Protein AF-A0A151BLQ9-F1 (afdb_monomer_lite)

Secondary structure (DSSP, 8-state):
----SSB-HHHHHHHH-S-HHHHHHHHHHHHHTTSSEEEEETTEEEEEPPPPP-

pLDDT: mean 89.29, std 14.74, range [41.41, 98.0]

Structure (mmCIF, N/CA/C/O backbone):
data_AF-A0A151BLQ9-F1
#
_entry.id   AF-A0A151BLQ9-F1
#
loop_
_atom_site.group_PDB
_atom_site.id
_atom_site.type_symbol
_atom_site.label_atom_id
_atom_site.label_alt_id
_atom_site.label_comp_id
_atom_site.label_asym_id
_atom_site.label_entity_id
_atom_site.label_seq_id
_atom_site.pdbx_PDB_ins_code
_atom_site.Cartn_x
_atom_site.Cartn_y
_atom_site.Cartn_z
_atom_site.occupancy
_atom_site.B_iso_or_equiv
_atom_site.auth_seq_id
_atom_site.auth_comp_id
_atom_site.auth_asym_id
_atom_site.auth_atom_id
_atom_site.pdbx_PDB_model_num
ATOM 1 N N . MET A 1 1 ? -14.887 8.831 -10.482 1.00 41.41 1 MET A N 1
ATOM 2 C CA . MET A 1 1 ? -13.778 7.871 -10.300 1.00 41.41 1 MET A CA 1
ATOM 3 C C . MET A 1 1 ? -13.268 8.030 -8.876 1.00 41.41 1 MET A C 1
ATOM 5 O O . MET A 1 1 ? -12.352 8.798 -8.652 1.00 41.41 1 MET A O 1
ATOM 9 N N . GLU A 1 2 ? -13.889 7.370 -7.903 1.00 51.09 2 GLU A N 1
ATOM 10 C CA . GLU A 1 2 ? -13.424 7.393 -6.505 1.00 51.09 2 GLU A CA 1
ATOM 11 C C . GLU A 1 2 ? -13.220 5.950 -6.058 1.00 51.09 2 GLU A C 1
ATOM 13 O O . GLU A 1 2 ? -13.966 5.390 -5.260 1.00 51.09 2 GLU A O 1
ATOM 18 N N . ARG A 1 3 ? -12.258 5.274 -6.688 1.00 52.12 3 ARG A N 1
ATOM 19 C CA . ARG A 1 3 ? -11.931 3.895 -6.335 1.00 52.12 3 ARG A CA 1
ATOM 20 C C . ARG A 1 3 ? -10.829 3.927 -5.281 1.00 52.12 3 ARG A C 1
ATOM 22 O O . ARG A 1 3 ? -9.657 3.860 -5.618 1.00 52.12 3 ARG A O 1
ATOM 29 N N . LEU A 1 4 ? -11.282 4.004 -4.025 1.00 57.19 4 LEU A N 1
ATOM 30 C CA . LEU A 1 4 ? -10.547 3.829 -2.762 1.00 57.19 4 LEU A CA 1
ATOM 31 C C . LEU A 1 4 ? -9.869 5.098 -2.222 1.00 57.19 4 LEU A C 1
ATOM 33 O O . LEU A 1 4 ? -8.745 5.429 -2.577 1.00 57.19 4 LEU A O 1
ATOM 37 N N . GLY A 1 5 ? -10.538 5.765 -1.275 1.00 78.00 5 GLY A N 1
ATOM 38 C CA . GLY A 1 5 ? -9.878 6.736 -0.393 1.00 78.00 5 GLY A CA 1
ATOM 39 C C . GLY A 1 5 ? -8.834 6.080 0.522 1.00 78.00 5 GLY A C 1
ATOM 40 O O . GLY A 1 5 ? -7.880 6.732 0.923 1.00 78.00 5 GLY A O 1
ATOM 41 N N . GLU A 1 6 ? -8.979 4.780 0.807 1.00 90.88 6 GLU A N 1
ATOM 42 C CA . GLU A 1 6 ? -8.033 3.953 1.561 1.00 90.88 6 GLU A CA 1
ATOM 43 C C . GLU A 1 6 ? -8.039 2.501 1.058 1.00 90.88 6 GLU A C 1
ATOM 45 O O . GLU A 1 6 ? -9.098 1.975 0.715 1.00 90.88 6 GLU A O 1
ATOM 50 N N . ALA A 1 7 ? -6.882 1.832 1.037 1.00 95.25 7 ALA A N 1
ATOM 51 C CA . ALA A 1 7 ? -6.765 0.439 0.597 1.00 95.25 7 ALA A CA 1
ATOM 52 C C . ALA A 1 7 ? -5.704 -0.346 1.382 1.00 95.25 7 ALA A C 1
ATOM 54 O O . ALA A 1 7 ? -4.658 0.178 1.768 1.00 95.25 7 ALA A O 1
ATOM 55 N N . THR A 1 8 ? -5.941 -1.637 1.599 1.00 96.94 8 THR A N 1
ATOM 56 C CA . THR A 1 8 ? -4.921 -2.576 2.080 1.00 96.94 8 THR A CA 1
ATOM 57 C C . THR A 1 8 ? -4.050 -3.077 0.927 1.00 96.94 8 THR A C 1
ATOM 59 O O . THR A 1 8 ? -4.458 -3.089 -0.231 1.00 96.94 8 THR A O 1
ATOM 62 N N . THR A 1 9 ? -2.873 -3.625 1.239 1.00 97.19 9 THR A N 1
ATOM 63 C CA . THR A 1 9 ? -2.005 -4.272 0.235 1.00 97.19 9 THR A CA 1
ATOM 64 C C . THR A 1 9 ? -2.710 -5.381 -0.554 1.00 97.19 9 THR A C 1
ATOM 66 O O . THR A 1 9 ? -2.384 -5.617 -1.710 1.00 97.19 9 THR A O 1
ATOM 69 N N . VAL A 1 10 ? -3.666 -6.085 0.063 1.00 96.81 10 VAL A N 1
ATOM 70 C CA . VAL A 1 10 ? -4.422 -7.153 -0.613 1.00 96.81 10 VAL A CA 1
ATOM 71 C C . VAL A 1 10 ? -5.365 -6.571 -1.661 1.00 96.81 10 VAL A C 1
ATOM 73 O O . VAL A 1 10 ? -5.504 -7.147 -2.733 1.00 96.81 10 VAL A O 1
ATOM 76 N N . GLU A 1 11 ? -6.007 -5.444 -1.360 1.00 95.81 11 GLU A N 1
ATOM 77 C CA . GLU A 1 11 ? -6.908 -4.761 -2.292 1.00 95.81 11 GLU A CA 1
ATOM 78 C C . GLU A 1 11 ? -6.128 -4.155 -3.458 1.00 95.81 11 GLU A C 1
ATOM 80 O O . GLU A 1 11 ? -6.507 -4.365 -4.605 1.00 95.81 11 GLU A O 1
ATOM 85 N N . VAL A 1 12 ? -4.985 -3.520 -3.182 1.00 95.50 12 VAL A N 1
ATOM 86 C CA . VAL A 1 12 ? -4.104 -2.985 -4.232 1.00 95.50 12 VAL A CA 1
ATOM 87 C C . VAL A 1 12 ? -3.599 -4.106 -5.143 1.00 95.50 12 VAL A C 1
ATOM 89 O O . VAL A 1 12 ? -3.719 -3.999 -6.355 1.00 95.50 12 VAL A O 1
ATOM 92 N N . ALA A 1 13 ? -3.135 -5.226 -4.582 1.00 96.94 13 ALA A N 1
ATOM 93 C CA . ALA A 1 13 ? -2.687 -6.382 -5.365 1.00 96.94 13 ALA A CA 1
ATOM 94 C C . ALA A 1 13 ? -3.783 -6.987 -6.251 1.00 96.94 13 ALA A C 1
ATOM 96 O O . ALA A 1 13 ? -3.501 -7.450 -7.355 1.00 96.94 13 ALA A O 1
ATOM 97 N N . ARG A 1 14 ? -5.038 -6.971 -5.787 1.00 96.31 14 ARG A N 1
ATOM 98 C CA . ARG A 1 14 ? -6.183 -7.414 -6.593 1.00 96.31 14 ARG A CA 1
ATOM 99 C C . ARG A 1 14 ? -6.445 -6.484 -7.773 1.00 96.31 14 ARG A C 1
ATOM 101 O O . ARG A 1 14 ? -6.734 -6.985 -8.851 1.00 96.31 14 ARG A O 1
ATOM 108 N N . GLU A 1 15 ? -6.326 -5.173 -7.578 1.00 94.50 15 GLU A N 1
ATOM 109 C CA . GLU A 1 15 ? -6.559 -4.187 -8.639 1.00 94.50 15 GLU A CA 1
ATOM 110 C C . GLU A 1 15 ? -5.403 -4.143 -9.651 1.00 94.50 15 GLU A C 1
ATOM 112 O O . GLU A 1 15 ? -5.628 -4.021 -10.851 1.00 94.50 15 GLU A O 1
ATOM 117 N N . THR A 1 16 ? -4.155 -4.273 -9.193 1.00 94.38 16 THR A N 1
ATOM 118 C CA . THR A 1 16 ? -2.975 -4.182 -10.068 1.00 94.38 16 THR A CA 1
ATOM 119 C C . THR A 1 16 ? -2.599 -5.499 -10.744 1.00 94.38 16 THR A C 1
ATOM 121 O O . THR A 1 16 ? -1.765 -5.500 -11.651 1.00 94.38 16 THR A O 1
ATOM 124 N N . GLY A 1 17 ? -3.150 -6.627 -10.285 1.00 95.94 17 GLY A N 1
ATOM 125 C CA . GLY A 1 17 ? -2.797 -7.968 -10.757 1.00 95.94 17 GLY A CA 1
ATOM 126 C C . GLY A 1 17 ? -1.399 -8.440 -10.334 1.00 95.94 17 GLY A C 1
ATOM 127 O O . GLY A 1 17 ? -0.932 -9.478 -10.803 1.00 95.94 17 GLY A O 1
ATOM 128 N N . ARG A 1 18 ? -0.707 -7.699 -9.457 1.00 96.12 18 ARG A N 1
ATOM 129 C CA . ARG A 1 18 ? 0.621 -8.066 -8.941 1.00 96.12 18 ARG A CA 1
ATOM 130 C C . ARG A 1 18 ? 0.516 -8.888 -7.660 1.00 96.12 18 ARG A C 1
ATOM 132 O O . ARG A 1 18 ? -0.518 -8.951 -7.000 1.00 96.12 18 ARG A O 1
ATOM 139 N N . SER A 1 19 ? 1.622 -9.520 -7.266 1.00 97.75 19 SER A N 1
ATOM 140 C CA . SER A 1 19 ? 1.664 -10.248 -5.998 1.00 97.75 19 SER A CA 1
ATOM 141 C C . SER A 1 19 ? 1.563 -9.292 -4.804 1.00 97.75 19 SER A C 1
ATOM 143 O O . SER A 1 19 ? 2.116 -8.190 -4.809 1.00 97.75 19 SER A O 1
ATOM 145 N N . ARG A 1 20 ? 0.915 -9.752 -3.725 1.00 97.06 20 ARG A N 1
ATOM 146 C CA . ARG A 1 20 ? 0.807 -9.000 -2.464 1.00 97.06 20 ARG A CA 1
ATOM 147 C C . ARG A 1 20 ? 2.173 -8.547 -1.939 1.00 97.06 20 ARG A C 1
ATOM 149 O O . ARG A 1 20 ? 2.277 -7.458 -1.388 1.00 97.06 20 ARG A O 1
ATOM 156 N N . SER A 1 21 ? 3.209 -9.373 -2.083 1.00 97.56 21 SER A N 1
ATOM 157 C CA . SER A 1 21 ? 4.559 -9.040 -1.616 1.00 97.56 21 SER A CA 1
ATOM 158 C C . SER A 1 21 ? 5.163 -7.873 -2.397 1.00 97.56 21 SER A C 1
ATOM 160 O O . SER A 1 21 ? 5.712 -6.963 -1.782 1.00 97.56 21 SER A O 1
ATOM 162 N N . VAL A 1 22 ? 5.005 -7.861 -3.727 1.00 97.56 22 VAL A N 1
ATOM 163 C CA . VAL A 1 22 ? 5.484 -6.772 -4.596 1.00 97.56 22 VAL A CA 1
ATOM 164 C C . VAL A 1 22 ? 4.756 -5.469 -4.272 1.00 97.56 22 VAL A C 1
ATOM 166 O O . VAL A 1 22 ? 5.398 -4.458 -3.998 1.00 97.56 22 VAL A O 1
ATOM 169 N N . GLU A 1 23 ? 3.426 -5.507 -4.177 1.00 97.56 23 GLU A N 1
ATOM 170 C CA . GLU A 1 23 ? 2.650 -4.319 -3.800 1.00 97.56 23 GLU A CA 1
ATOM 171 C C . GLU A 1 23 ? 2.970 -3.838 -2.385 1.00 97.56 23 GLU A C 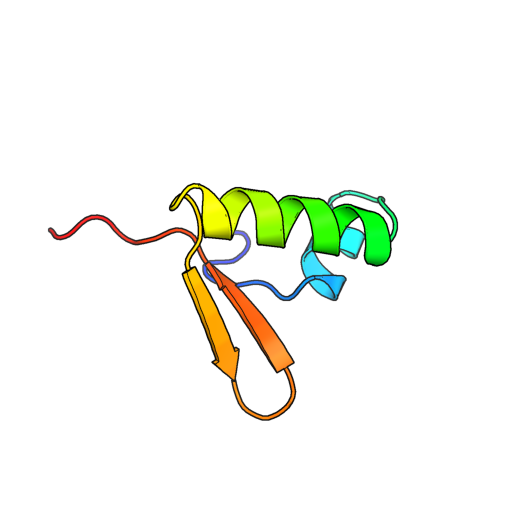1
ATOM 173 O O . GLU A 1 23 ? 3.021 -2.639 -2.128 1.00 97.56 23 GLU A O 1
ATOM 178 N N . SER A 1 24 ? 3.264 -4.748 -1.451 1.00 97.38 24 SER A N 1
ATOM 179 C CA . SER A 1 24 ? 3.696 -4.343 -0.115 1.00 97.38 24 SER A CA 1
ATOM 180 C C . SER A 1 24 ? 4.991 -3.539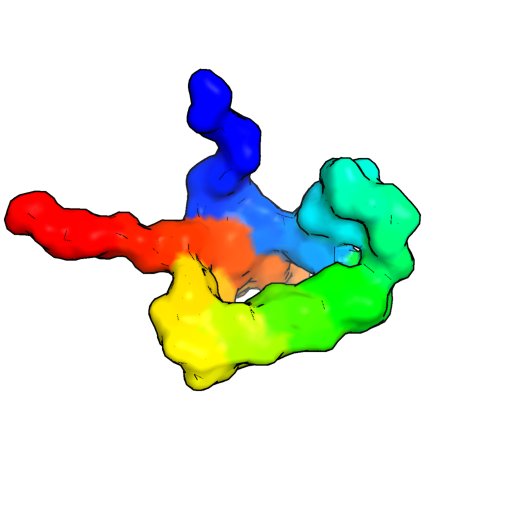 -0.164 1.00 97.38 24 SER A C 1
ATOM 182 O O . SER A 1 24 ? 5.146 -2.608 0.622 1.00 97.38 24 SER A O 1
ATOM 184 N N . ILE A 1 25 ? 5.935 -3.907 -1.031 1.00 98.00 25 ILE A N 1
ATOM 185 C CA . ILE A 1 25 ? 7.200 -3.184 -1.177 1.00 98.00 25 ILE A CA 1
ATOM 186 C C . ILE A 1 25 ? 6.923 -1.798 -1.759 1.00 98.00 25 ILE A C 1
ATOM 188 O O . ILE A 1 25 ? 7.362 -0.810 -1.174 1.00 98.00 25 ILE A O 1
ATOM 192 N N . HIS A 1 26 ? 6.139 -1.714 -2.835 1.00 97.38 26 HIS A N 1
ATOM 193 C CA . HIS A 1 26 ? 5.802 -0.441 -3.476 1.00 97.38 26 HIS A CA 1
ATOM 194 C C . HIS A 1 26 ? 5.049 0.511 -2.542 1.00 97.38 26 HIS A C 1
ATOM 196 O O . HIS A 1 26 ? 5.440 1.666 -2.405 1.00 97.38 26 HIS A O 1
ATOM 202 N N . LEU A 1 27 ? 4.030 0.030 -1.827 1.00 97.00 27 LEU A N 1
ATOM 203 C CA . LEU A 1 27 ? 3.260 0.858 -0.894 1.00 97.00 27 LEU A CA 1
ATOM 204 C C . LEU A 1 27 ? 4.116 1.3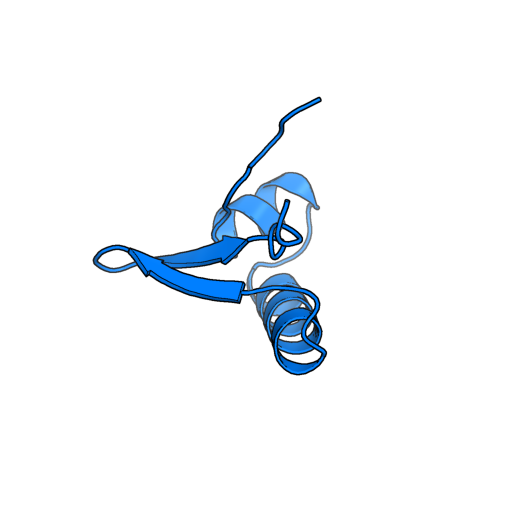78 0.266 1.00 97.00 27 LEU A C 1
ATOM 206 O O . LEU A 1 27 ? 3.991 2.539 0.646 1.00 97.00 27 LEU A O 1
ATOM 210 N N . ASN A 1 28 ? 5.021 0.554 0.809 1.00 97.56 28 ASN A N 1
ATOM 211 C CA . ASN A 1 28 ? 5.952 1.023 1.839 1.00 97.56 28 ASN A CA 1
ATOM 212 C C . ASN A 1 28 ? 7.004 1.996 1.269 1.00 97.56 28 ASN A C 1
ATOM 214 O O . ASN A 1 28 ? 7.440 2.888 1.987 1.00 97.56 28 ASN A O 1
ATOM 218 N N . GLN A 1 29 ? 7.433 1.847 0.010 1.00 98.00 29 GLN A N 1
ATOM 219 C CA . GLN A 1 29 ? 8.324 2.822 -0.635 1.00 98.00 29 GLN A CA 1
ATOM 220 C C . GLN A 1 29 ? 7.625 4.175 -0.799 1.00 98.00 29 GLN A C 1
ATOM 222 O O . GLN A 1 29 ? 8.182 5.192 -0.401 1.00 98.00 29 GLN A O 1
ATOM 227 N N . LEU A 1 30 ? 6.392 4.180 -1.311 1.00 95.81 30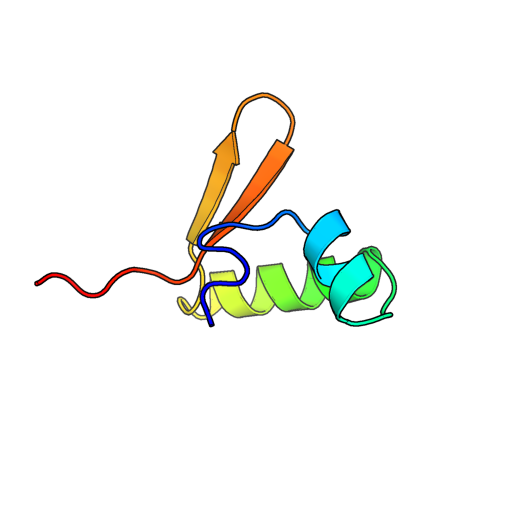 LEU A N 1
ATOM 228 C CA . LEU A 1 30 ? 5.596 5.396 -1.476 1.00 95.81 30 LEU A CA 1
ATOM 229 C C . LEU A 1 30 ? 5.307 6.088 -0.140 1.00 95.81 30 LEU A C 1
ATOM 231 O O . LEU A 1 30 ? 5.372 7.311 -0.062 1.00 95.81 30 LEU A O 1
ATOM 235 N N . GLU A 1 31 ? 5.040 5.320 0.916 1.00 96.12 31 GLU A N 1
ATOM 236 C CA . GLU A 1 31 ? 4.877 5.870 2.264 1.00 96.12 31 GLU A CA 1
ATOM 237 C C . GLU A 1 31 ? 6.171 6.496 2.796 1.00 96.12 31 GLU A C 1
ATOM 239 O O . GLU A 1 31 ? 6.151 7.639 3.241 1.00 96.12 31 GLU A O 1
ATOM 244 N N . ARG A 1 32 ? 7.321 5.823 2.657 1.00 96.62 32 ARG A N 1
ATOM 245 C CA . ARG A 1 32 ? 8.627 6.393 3.043 1.00 96.62 32 ARG A CA 1
ATOM 246 C C . ARG A 1 32 ? 8.985 7.665 2.279 1.00 96.62 32 ARG A C 1
ATOM 248 O O . ARG A 1 32 ? 9.698 8.508 2.811 1.00 96.62 32 ARG A O 1
ATOM 255 N N . MET A 1 33 ? 8.522 7.789 1.038 1.00 95.62 33 MET A N 1
ATOM 256 C CA . MET A 1 33 ? 8.693 8.992 0.220 1.00 95.62 33 MET A CA 1
ATOM 257 C C . MET A 1 33 ? 7.682 10.100 0.562 1.00 95.62 33 MET A C 1
ATOM 259 O O . MET A 1 33 ? 7.766 11.185 -0.004 1.00 95.62 33 MET A O 1
ATOM 263 N N . GLY A 1 34 ? 6.730 9.847 1.467 1.00 92.94 34 GLY A N 1
ATOM 264 C CA . GLY A 1 34 ? 5.714 10.813 1.885 1.00 92.94 34 GLY A CA 1
ATOM 265 C C . GLY A 1 34 ? 4.513 10.932 0.944 1.00 92.94 34 GLY A C 1
ATOM 266 O O . GLY A 1 34 ? 3.691 11.825 1.123 1.00 92.94 34 GLY A O 1
ATOM 267 N N . TYR A 1 35 ? 4.374 10.043 -0.046 1.00 92.50 35 TYR A N 1
ATOM 268 C CA . TYR A 1 35 ? 3.236 10.056 -0.975 1.00 92.50 35 TYR A CA 1
ATOM 269 C C . TYR A 1 35 ? 1.992 9.355 -0.432 1.00 92.50 35 TYR A C 1
ATOM 271 O O . TYR A 1 35 ? 0.904 9.551 -0.968 1.00 92.50 35 TYR A O 1
ATOM 279 N N . LEU A 1 36 ? 2.145 8.509 0.588 1.00 94.31 36 LEU A N 1
ATOM 280 C CA . LEU A 1 36 ? 1.057 7.770 1.222 1.00 94.31 36 LEU A CA 1
ATOM 281 C C . LEU A 1 36 ? 1.144 7.893 2.740 1.00 94.31 36 LEU A C 1
ATOM 283 O O . LEU A 1 36 ? 2.230 7.910 3.309 1.00 94.31 36 LEU A O 1
ATOM 287 N N . GLU A 1 37 ? -0.010 7.874 3.397 1.00 94.25 37 GLU A N 1
ATOM 288 C CA . GLU A 1 37 ? -0.121 7.649 4.834 1.00 94.25 37 GLU A CA 1
ATOM 289 C C . GLU A 1 37 ? -0.439 6.178 5.100 1.00 94.25 37 GLU A C 1
ATOM 291 O O . GLU A 1 37 ? -1.387 5.623 4.535 1.00 94.25 37 GLU A O 1
ATOM 296 N N . LYS A 1 38 ? 0.319 5.556 6.007 1.00 95.00 38 LYS A N 1
ATOM 297 C CA . LYS A 1 38 ? 0.078 4.195 6.491 1.00 95.00 38 LYS A CA 1
ATOM 298 C C . LYS A 1 38 ? -0.480 4.230 7.904 1.00 95.00 38 LYS A C 1
ATOM 300 O O . LYS A 1 38 ? 0.121 4.791 8.814 1.00 95.00 38 LYS A O 1
ATOM 305 N N . TYR A 1 39 ? -1.602 3.557 8.113 1.00 95.25 39 TYR A N 1
ATOM 306 C CA . TYR A 1 39 ? -2.250 3.486 9.419 1.00 95.25 39 TYR A CA 1
ATOM 307 C C . TYR A 1 39 ? -2.926 2.134 9.615 1.00 95.25 39 TYR A C 1
ATOM 309 O O . TYR A 1 39 ? -3.115 1.338 8.691 1.00 95.25 39 TYR A O 1
ATOM 317 N N . ARG A 1 40 ? -3.256 1.841 10.870 1.00 95.94 40 ARG A N 1
ATOM 318 C CA . ARG A 1 40 ? -3.858 0.572 11.264 1.00 95.94 40 ARG A CA 1
ATOM 319 C C . ARG A 1 40 ? -5.324 0.786 11.619 1.00 95.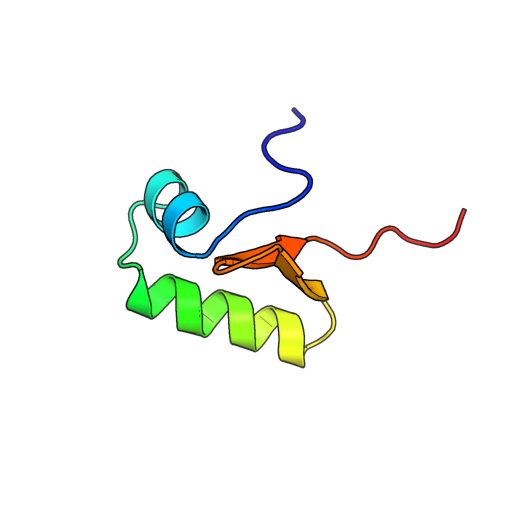94 40 ARG A C 1
ATOM 321 O O . ARG A 1 40 ? -5.641 1.615 12.463 1.00 95.94 40 ARG A O 1
ATOM 328 N N . LYS A 1 41 ? -6.205 -0.014 11.019 1.00 94.25 41 LYS A N 1
ATOM 329 C CA . LYS A 1 41 ? -7.640 -0.064 11.331 1.00 94.25 41 LYS A CA 1
ATOM 330 C C . LYS A 1 41 ? -7.962 -1.474 11.816 1.00 94.25 41 LYS A C 1
ATOM 332 O O . LYS A 1 41 ? -7.995 -2.439 11.046 1.00 94.25 41 LYS A O 1
ATOM 337 N N . GLY A 1 42 ? -8.083 -1.619 13.136 1.00 94.69 42 GLY A N 1
ATOM 338 C CA . GLY A 1 42 ? -8.190 -2.918 13.804 1.00 94.69 42 GLY A CA 1
ATOM 339 C C . GLY A 1 42 ? -6.960 -3.806 13.564 1.00 94.69 42 GLY A C 1
ATOM 340 O O . GLY A 1 42 ? -5.838 -3.489 13.963 1.00 94.69 42 GLY A O 1
ATOM 341 N N . ARG A 1 43 ? -7.158 -4.954 12.905 1.00 94.75 43 ARG A N 1
ATOM 342 C CA . ARG A 1 43 ? -6.082 -5.921 12.601 1.00 94.75 43 ARG A CA 1
ATOM 343 C C . ARG A 1 43 ? -5.451 -5.738 11.215 1.00 94.75 43 ARG A C 1
ATOM 345 O O . ARG A 1 43 ? -4.558 -6.503 10.868 1.00 94.75 43 ARG A O 1
ATOM 352 N N . LYS A 1 44 ? -5.895 -4.749 10.434 1.00 95.00 44 LYS A N 1
ATOM 353 C CA . LYS A 1 44 ? -5.442 -4.516 9.056 1.00 95.00 44 LYS A CA 1
ATOM 354 C C . LYS A 1 44 ? -4.663 -3.206 8.937 1.00 95.00 44 LYS A C 1
ATOM 356 O O . LYS A 1 44 ? -4.924 -2.253 9.668 1.00 95.00 44 LYS A O 1
ATOM 361 N N . ILE A 1 45 ? -3.715 -3.186 8.005 1.00 96.69 45 ILE A N 1
ATOM 362 C CA . ILE A 1 45 ? -2.939 -2.002 7.625 1.00 96.69 45 ILE A CA 1
ATOM 363 C C . ILE A 1 45 ? -3.530 -1.447 6.334 1.00 96.69 45 ILE A C 1
ATOM 365 O O . ILE A 1 45 ? -3.684 -2.198 5.369 1.00 96.69 45 ILE A O 1
ATOM 369 N N . TYR A 1 46 ? -3.821 -0.152 6.343 1.00 96.25 46 TYR A N 1
ATOM 370 C CA . TYR A 1 46 ? -4.338 0.607 5.214 1.00 96.25 46 TYR A CA 1
ATOM 371 C C . TYR A 1 46 ? -3.326 1.666 4.783 1.00 96.25 46 TYR A C 1
ATOM 373 O O . TYR A 1 46 ? -2.528 2.149 5.590 1.00 96.25 46 TYR A O 1
ATOM 381 N N . PHE A 1 47 ? -3.390 2.002 3.501 1.00 96.00 47 PHE A N 1
ATOM 382 C CA . PHE A 1 47 ? -2.659 3.081 2.860 1.00 96.00 47 PHE A CA 1
ATOM 383 C C . PHE A 1 47 ? -3.670 4.037 2.225 1.00 96.00 47 PHE A C 1
ATOM 385 O O . PHE A 1 47 ? -4.656 3.583 1.639 1.00 96.00 47 PHE A O 1
ATOM 392 N N . LYS A 1 48 ? -3.430 5.343 2.332 1.00 94.12 48 LYS A N 1
ATOM 393 C CA . LYS A 1 48 ? -4.234 6.385 1.677 1.00 94.12 48 LYS A CA 1
ATOM 394 C C . LYS A 1 48 ? -3.341 7.500 1.144 1.00 94.12 48 LYS A C 1
ATOM 396 O O . LYS A 1 48 ? -2.248 7.709 1.666 1.00 94.12 48 LYS A O 1
ATOM 401 N N . VAL A 1 49 ? -3.813 8.225 0.137 1.00 91.00 49 VAL A N 1
ATOM 402 C CA . VAL A 1 49 ? -3.146 9.449 -0.328 1.00 91.00 49 VAL A CA 1
ATOM 403 C C . VAL A 1 49 ? -3.394 10.557 0.710 1.00 91.00 49 VAL A C 1
ATOM 405 O O . VAL A 1 49 ? -4.549 10.730 1.115 1.00 91.00 49 VAL A O 1
ATOM 408 N N . PRO A 1 50 ? -2.358 11.291 1.165 1.00 83.75 50 PRO A N 1
ATOM 409 C CA . PRO A 1 50 ? -2.529 12.430 2.056 1.00 83.75 50 PRO A CA 1
ATOM 410 C C . PRO A 1 50 ? -3.466 13.440 1.398 1.00 83.75 50 PRO A C 1
ATOM 412 O O . PRO A 1 50 ? -3.261 13.842 0.252 1.00 83.75 50 PRO A O 1
ATOM 415 N N . THR A 1 51 ? -4.524 13.837 2.098 1.00 74.56 51 THR A N 1
ATOM 416 C CA . THR A 1 51 ? -5.389 14.908 1.602 1.00 74.56 51 THR A CA 1
ATOM 417 C C . THR A 1 51 ? -4.657 16.229 1.840 1.00 74.56 51 THR A C 1
ATOM 419 O O . THR A 1 51 ? -4.296 16.491 2.990 1.00 74.56 51 THR A O 1
ATOM 422 N N . PRO A 1 52 ? -4.397 17.056 0.811 1.00 65.00 52 PRO A N 1
ATOM 423 C CA . PRO A 1 52 ? -3.802 18.366 1.043 1.00 65.00 52 PRO A CA 1
ATOM 424 C C . PRO A 1 52 ? -4.714 19.183 1.975 1.00 65.00 52 PRO A C 1
ATOM 426 O O . PRO A 1 52 ? -5.941 19.093 1.845 1.00 65.00 52 PRO A O 1
ATOM 429 N N . PRO A 1 53 ? -4.151 19.947 2.931 1.00 57.53 53 PRO A N 1
ATOM 430 C CA . PRO A 1 53 ? -4.951 20.835 3.761 1.00 57.53 53 PRO A CA 1
ATOM 431 C C . PRO A 1 53 ? -5.669 21.843 2.857 1.00 57.53 53 PRO A C 1
ATOM 433 O O . PRO A 1 53 ? -5.076 22.378 1.920 1.00 57.53 53 PRO A O 1
ATOM 436 N N . LYS A 1 54 ? -6.967 22.010 3.111 1.00 48.72 54 LYS A N 1
ATOM 437 C CA . LYS A 1 54 ? -7.859 22.903 2.368 1.00 48.72 54 LYS A CA 1
A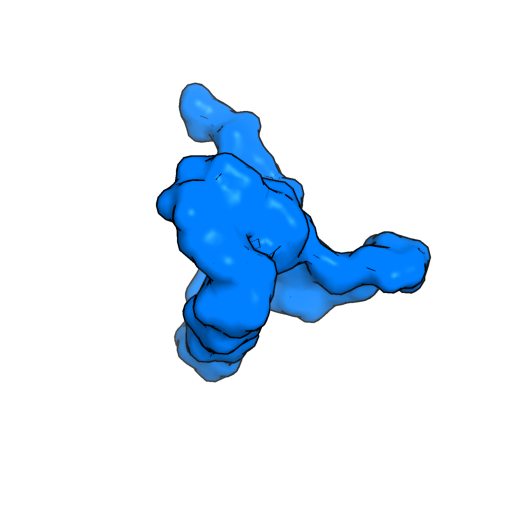TOM 438 C C . LYS A 1 54 ? -7.587 24.365 2.701 1.00 48.72 54 LYS A C 1
ATOM 440 O O . LYS A 1 54 ? -7.257 24.632 3.878 1.00 48.72 54 LYS A O 1
#

Radius of gyration: 11.17 Å; chains: 1; bounding box: 22×33×25 Å

Sequence (54 aa):
MERLGEATTVEVARETGRSRSVESIHLNQLERMGYLEKYRKGRKIYFKVPTPPK

Foldseek 3Di:
DCDDQKDALVRVCVVVVHDSVVSVVVQVVCVVVVQWDWDDDPPTIMIHGDDPDD